Protein AF-A0A7L4RSR4-F1 (afdb_monomer_lite)

Secondary structure (DSSP, 8-state):
-----HHHHTS----PPEEEEEEEHHHHT-TTT---HHHHHHHHHHHSEEEEEEEE--TT--HHHHHHHHHTT-EEE-

pLDDT: mean 79.35, std 15.02, range [38.78, 94.31]

Structure (mmCIF, N/CA/C/O backbone):
data_AF-A0A7L4RSR4-F1
#
_entry.id   AF-A0A7L4RSR4-F1
#
loop_
_atom_site.group_PDB
_atom_site.id
_atom_site.type_symbol
_atom_site.label_atom_id
_atom_site.label_alt_id
_atom_site.label_comp_id
_atom_site.label_asym_id
_atom_site.label_entity_id
_atom_site.label_seq_id
_atom_site.pdbx_PDB_ins_code
_atom_site.Cartn_x
_atom_site.Cartn_y
_atom_site.Cartn_z
_atom_site.occupancy
_atom_site.B_iso_or_equiv
_atom_site.auth_seq_id
_atom_site.auth_comp_id
_atom_site.auth_asym_id
_atom_site.auth_atom_id
_atom_site.pdbx_PDB_model_num
ATOM 1 N N . MET A 1 1 ? -18.055 8.945 49.349 1.00 40.81 1 MET A N 1
ATOM 2 C CA . MET A 1 1 ? -18.775 9.181 48.078 1.00 40.81 1 MET A CA 1
ATOM 3 C C . MET A 1 1 ? -17.770 9.151 46.920 1.00 40.81 1 MET A C 1
ATOM 5 O O . MET A 1 1 ? -17.145 10.153 46.617 1.00 40.81 1 MET A O 1
ATOM 9 N N . LYS A 1 2 ? -17.513 7.977 46.339 1.00 48.78 2 LYS A N 1
ATOM 10 C CA . LYS A 1 2 ? -16.835 7.797 45.039 1.00 48.78 2 LYS A CA 1
ATOM 11 C C . LYS A 1 2 ? -17.647 6.704 44.342 1.00 48.78 2 LYS A C 1
ATOM 13 O O . LYS A 1 2 ? -18.092 5.779 45.005 1.00 48.78 2 LYS A O 1
ATOM 18 N N . MET A 1 3 ? -17.954 6.792 43.058 1.00 38.78 3 MET A N 1
ATOM 19 C CA . MET A 1 3 ? -16.959 6.693 42.003 1.00 38.78 3 MET A CA 1
ATOM 20 C C . MET A 1 3 ? -17.631 7.108 40.689 1.00 38.78 3 MET A C 1
ATOM 22 O O . MET A 1 3 ? -18.665 6.547 40.329 1.00 38.78 3 MET A O 1
ATOM 26 N N . PHE A 1 4 ? -17.063 8.086 39.980 1.00 57.72 4 PHE A N 1
ATOM 27 C CA . PHE A 1 4 ? -17.459 8.373 38.601 1.00 57.72 4 PHE A CA 1
ATOM 28 C C . PHE A 1 4 ? -17.337 7.079 37.790 1.00 57.72 4 PHE A C 1
ATOM 30 O O . PHE A 1 4 ? -16.261 6.489 37.682 1.00 57.72 4 PHE A O 1
ATOM 37 N N . SER A 1 5 ? -18.464 6.598 37.270 1.00 55.28 5 SER A N 1
ATOM 38 C CA . SER A 1 5 ? -18.526 5.340 36.541 1.00 55.28 5 SER A CA 1
ATOM 39 C C . SER A 1 5 ? -17.844 5.498 35.181 1.00 55.28 5 SER A C 1
ATOM 41 O O . SER A 1 5 ? -18.431 5.985 34.215 1.00 55.28 5 SER A O 1
ATOM 43 N N . ILE A 1 6 ? -16.604 5.012 35.088 1.00 58.06 6 ILE A N 1
ATOM 44 C CA . ILE A 1 6 ? -15.845 4.789 33.840 1.00 58.06 6 ILE A CA 1
ATOM 45 C C . ILE A 1 6 ? -16.686 4.033 32.786 1.00 58.06 6 ILE A C 1
ATOM 47 O O . ILE A 1 6 ? -16.456 4.146 31.580 1.00 58.06 6 ILE A O 1
ATOM 51 N N . LYS A 1 7 ? -17.710 3.292 33.227 1.00 52.78 7 LYS A N 1
ATOM 52 C CA . LYS A 1 7 ? -18.649 2.531 32.394 1.00 52.78 7 LYS A CA 1
ATOM 53 C C . LYS A 1 7 ? -19.438 3.412 31.411 1.00 52.78 7 LYS A C 1
ATOM 55 O O . LYS A 1 7 ? -19.827 2.915 30.356 1.00 52.78 7 LYS A O 1
ATOM 60 N N . THR A 1 8 ? -19.625 4.702 31.707 1.00 51.75 8 THR A N 1
ATOM 61 C CA . THR A 1 8 ? -20.380 5.634 30.848 1.00 51.75 8 THR A CA 1
ATOM 62 C C . THR A 1 8 ? -19.515 6.254 29.739 1.00 51.75 8 THR A C 1
ATOM 64 O O . THR A 1 8 ? -20.005 6.455 28.632 1.00 51.75 8 THR A O 1
ATOM 67 N N . LEU A 1 9 ? -18.209 6.455 29.966 1.00 55.50 9 LEU A N 1
ATOM 68 C CA . LEU A 1 9 ? -17.279 7.038 28.975 1.00 55.50 9 LEU A CA 1
ATOM 69 C C . LEU A 1 9 ? -16.880 6.062 27.855 1.00 55.50 9 LEU A C 1
ATOM 71 O O . LEU A 1 9 ? -16.486 6.473 26.767 1.00 55.50 9 LEU A O 1
ATOM 75 N N . ARG A 1 10 ? -17.002 4.753 28.093 1.00 52.28 10 ARG A N 1
ATOM 76 C CA . ARG A 1 10 ? -16.588 3.709 27.140 1.00 52.28 10 ARG A CA 1
ATOM 77 C C . ARG A 1 10 ? -17.610 3.386 26.047 1.00 52.28 10 ARG A C 1
ATOM 79 O O . ARG A 1 10 ? -17.275 2.658 25.116 1.00 52.28 10 ARG A O 1
ATOM 86 N N . LYS A 1 11 ? -18.855 3.865 26.144 1.00 49.91 11 LYS A N 1
ATOM 87 C CA . LYS A 1 11 ? -19.966 3.259 25.388 1.00 49.91 11 LYS A 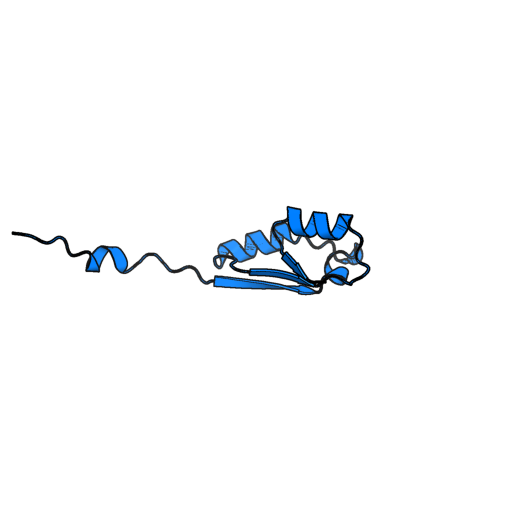CA 1
ATOM 88 C C . LYS A 1 11 ? -20.177 3.783 23.960 1.00 49.91 11 LYS A C 1
ATOM 90 O O . LYS A 1 11 ? -20.983 3.191 23.256 1.00 49.91 11 LYS A O 1
ATOM 95 N N . LYS A 1 12 ? -19.481 4.828 23.493 1.00 53.06 12 LYS A N 1
ATOM 96 C CA . LYS A 1 12 ? -19.721 5.393 22.144 1.00 53.06 12 LYS A CA 1
ATOM 97 C C . LYS A 1 12 ? -18.508 6.093 21.503 1.00 53.06 12 LYS A C 1
ATOM 99 O O . LYS A 1 12 ? -18.675 7.092 20.811 1.00 53.06 12 LYS A O 1
ATOM 104 N N . VAL A 1 13 ? -17.288 5.562 21.633 1.00 59.88 13 VAL A N 1
ATOM 105 C CA . VAL A 1 13 ? -16.307 5.839 20.563 1.00 59.88 13 VAL A CA 1
ATOM 106 C C . VAL A 1 13 ? -16.829 5.076 19.355 1.00 59.88 13 VAL A C 1
ATOM 108 O O . VAL A 1 13 ? -16.712 3.854 19.296 1.00 59.88 13 VAL A O 1
ATOM 111 N N . ASN A 1 14 ? -17.543 5.785 18.485 1.00 59.94 14 ASN A N 1
ATOM 112 C CA . ASN A 1 14 ? -18.191 5.257 17.295 1.00 59.94 14 ASN A CA 1
ATOM 113 C C . ASN A 1 14 ? -17.127 4.490 16.500 1.00 59.94 14 ASN A C 1
ATOM 115 O O . ASN A 1 14 ? -16.221 5.093 15.923 1.00 59.94 14 ASN A O 1
ATOM 119 N N . LYS A 1 15 ? -17.137 3.157 16.599 1.00 73.50 15 LYS A N 1
ATOM 120 C CA . LYS A 1 15 ? -16.046 2.314 16.112 1.00 73.50 15 LYS A CA 1
ATOM 121 C C . LYS A 1 15 ? -16.165 2.309 14.591 1.00 73.50 15 LYS A C 1
ATOM 123 O O . LYS A 1 15 ? -16.921 1.512 14.042 1.00 73.50 15 LYS A O 1
ATOM 128 N N . ARG A 1 16 ? -15.503 3.266 13.925 1.00 85.19 16 ARG A N 1
ATOM 129 C CA . ARG A 1 16 ? -15.486 3.341 12.459 1.00 85.19 16 ARG A CA 1
ATOM 130 C C . ARG A 1 16 ? -15.102 1.966 11.909 1.00 85.19 16 ARG A C 1
ATOM 132 O O . ARG A 1 16 ? -14.257 1.279 12.493 1.00 85.19 16 ARG A O 1
ATOM 139 N N . LYS A 1 17 ? -15.753 1.553 10.818 1.00 90.62 17 LYS A N 1
ATOM 140 C CA . LYS A 1 17 ? -15.471 0.270 10.160 1.00 90.62 17 LYS A CA 1
ATOM 141 C C . LYS A 1 17 ? -13.981 0.207 9.830 1.00 90.62 17 LYS A C 1
ATOM 143 O O . LYS A 1 17 ? -13.410 1.213 9.427 1.00 90.62 17 LYS A O 1
ATOM 148 N N . LYS A 1 18 ? -13.344 -0.945 10.024 1.00 93.38 18 LYS A N 1
ATOM 149 C CA . LYS A 1 18 ? -11.982 -1.162 9.528 1.00 93.38 18 LYS A CA 1
ATOM 150 C C . LYS A 1 18 ? -12.080 -1.662 8.096 1.00 93.38 18 LYS A C 1
ATOM 152 O O . LYS A 1 18 ? -12.824 -2.606 7.845 1.00 93.38 18 LYS A O 1
ATOM 157 N N . ILE A 1 19 ? -11.357 -1.023 7.191 1.00 94.31 19 ILE A N 1
ATOM 158 C CA . ILE A 1 19 ? -11.361 -1.342 5.766 1.00 94.31 19 ILE A CA 1
ATOM 159 C C . ILE A 1 19 ? -10.004 -1.941 5.410 1.00 94.31 19 ILE A C 1
ATOM 161 O O . ILE A 1 19 ? -8.964 -1.402 5.792 1.00 94.31 19 ILE A O 1
ATOM 165 N N . ALA A 1 20 ? -10.032 -3.064 4.700 1.00 93.12 20 ALA A N 1
ATOM 166 C CA . ALA A 1 20 ? -8.870 -3.627 4.035 1.00 93.12 20 ALA A CA 1
ATOM 167 C C . ALA A 1 20 ? -9.042 -3.412 2.529 1.00 93.12 20 ALA A C 1
ATOM 169 O O . ALA A 1 20 ? -10.087 -3.753 1.974 1.00 93.12 20 ALA A O 1
ATOM 170 N N . PHE A 1 21 ? -8.041 -2.809 1.899 1.00 90.69 21 PHE A N 1
ATOM 171 C CA . PHE A 1 21 ? -8.033 -2.463 0.486 1.00 90.69 21 PHE A CA 1
ATOM 172 C C . PHE A 1 21 ? -6.882 -3.191 -0.207 1.00 90.69 21 PHE A C 1
ATOM 174 O O . PHE A 1 21 ? -5.744 -3.156 0.261 1.00 90.69 21 PHE A O 1
ATOM 181 N N . PHE A 1 22 ? -7.200 -3.876 -1.301 1.00 89.81 22 PHE A N 1
ATOM 182 C CA . PHE A 1 22 ? -6.273 -4.715 -2.048 1.00 89.81 22 PHE A CA 1
ATOM 183 C C . PHE A 1 22 ? -6.379 -4.369 -3.526 1.00 89.81 22 PHE A C 1
ATOM 185 O O . PHE A 1 22 ? -7.482 -4.307 -4.069 1.00 89.81 22 PHE A O 1
ATOM 192 N N . VAL A 1 23 ? -5.232 -4.146 -4.154 1.00 86.44 23 VAL A N 1
ATOM 193 C CA . VAL A 1 23 ? -5.115 -3.699 -5.541 1.00 86.44 23 VAL A CA 1
ATOM 194 C C . VAL A 1 23 ? -4.239 -4.672 -6.317 1.00 86.44 23 VAL A C 1
ATOM 196 O O . VAL A 1 23 ? -3.099 -4.911 -5.929 1.00 86.44 23 VAL A O 1
ATOM 199 N N . ASP A 1 24 ? -4.747 -5.187 -7.431 1.00 81.88 24 ASP A N 1
ATOM 200 C CA . ASP A 1 24 ? -3.965 -5.968 -8.392 1.00 81.88 24 ASP A CA 1
ATOM 201 C C . ASP A 1 24 ? -3.060 -5.024 -9.213 1.00 81.88 24 ASP A C 1
ATOM 203 O O . ASP A 1 24 ? -3.530 -4.176 -9.977 1.00 81.88 24 ASP A O 1
ATOM 207 N N . GLY A 1 25 ? -1.755 -5.085 -8.956 1.00 72.94 25 GLY A N 1
ATOM 208 C CA . GLY A 1 25 ? -0.823 -3.962 -9.055 1.00 72.94 25 GLY A CA 1
ATOM 209 C C . GLY A 1 25 ? -0.550 -3.402 -10.446 1.00 72.94 25 GLY A C 1
ATOM 210 O O . GLY A 1 25 ? -0.881 -2.236 -10.662 1.00 72.94 25 GLY A O 1
ATOM 211 N N . PRO A 1 26 ? 0.055 -4.131 -11.408 1.00 62.53 26 PRO A N 1
ATOM 212 C CA . PRO A 1 26 ? 0.489 -3.508 -12.662 1.00 62.53 26 PRO A CA 1
ATOM 213 C C . PRO A 1 26 ? -0.686 -2.993 -13.503 1.00 62.53 26 PRO A C 1
ATOM 215 O O . PRO A 1 26 ? -0.529 -2.042 -14.268 1.00 62.53 26 PRO A O 1
ATOM 218 N N . ASN A 1 27 ? -1.873 -3.586 -13.346 1.00 65.31 27 ASN A N 1
ATOM 219 C CA . ASN A 1 27 ? -3.054 -3.190 -14.102 1.00 65.31 27 ASN A CA 1
ATOM 220 C C . ASN A 1 27 ? -3.617 -1.833 -13.659 1.00 65.31 27 ASN A C 1
ATOM 222 O O . ASN A 1 27 ? -4.152 -1.123 -14.503 1.00 65.31 27 ASN A O 1
ATOM 226 N N . MET A 1 28 ? -3.438 -1.416 -12.400 1.00 67.00 28 MET A N 1
ATOM 227 C CA . MET A 1 28 ? -3.961 -0.125 -11.921 1.00 67.00 28 MET A CA 1
ATOM 228 C C . MET A 1 28 ? -3.176 1.103 -12.395 1.00 67.00 28 MET A C 1
ATOM 230 O O . MET A 1 28 ? -3.677 2.217 -12.290 1.00 67.00 28 MET A O 1
ATOM 234 N N . LEU A 1 29 ? -1.973 0.916 -12.939 1.00 62.03 29 LEU A N 1
ATOM 235 C CA . LEU A 1 29 ? -1.097 2.013 -13.377 1.00 62.03 29 LEU A CA 1
ATOM 236 C C . LEU A 1 29 ? -1.026 2.138 -14.897 1.00 62.03 29 LEU A C 1
ATOM 238 O O . LEU A 1 29 ? -0.292 2.979 -15.424 1.00 62.03 29 LEU A O 1
ATOM 242 N N . ARG A 1 30 ? -1.758 1.286 -15.626 1.00 69.56 30 ARG A N 1
ATOM 243 C CA . ARG A 1 30 ? -1.852 1.423 -17.076 1.00 69.56 30 ARG A CA 1
ATOM 244 C C . ARG A 1 30 ? -2.513 2.762 -17.371 1.00 69.56 30 ARG A C 1
ATOM 246 O O . ARG A 1 30 ? -3.585 3.069 -16.852 1.00 69.56 30 ARG A O 1
ATOM 253 N N . LYS A 1 31 ? -1.866 3.545 -18.236 1.00 65.88 31 LYS A N 1
ATOM 254 C CA . LYS A 1 31 ? -2.333 4.882 -18.632 1.00 65.88 31 LYS A CA 1
ATOM 255 C C . LYS A 1 31 ? -3.762 4.870 -19.184 1.00 65.88 31 LYS A C 1
ATOM 257 O O . LYS A 1 31 ? -4.441 5.880 -19.094 1.00 65.88 31 LYS A O 1
ATOM 262 N N . GLU A 1 32 ? -4.214 3.738 -19.723 1.00 69.75 32 GLU A N 1
ATOM 263 C CA . GLU A 1 32 ? -5.578 3.540 -20.228 1.00 69.75 32 GLU A CA 1
ATOM 264 C C . GLU A 1 32 ? -6.671 3.603 -19.146 1.00 69.75 32 GLU A C 1
ATOM 266 O O . GLU A 1 32 ? -7.827 3.839 -19.486 1.00 69.75 32 GLU A O 1
ATOM 271 N N . PHE A 1 33 ? -6.326 3.429 -17.864 1.00 68.06 33 PHE A N 1
ATOM 272 C CA . PHE A 1 33 ? -7.298 3.443 -16.767 1.00 68.06 33 PHE A CA 1
ATOM 273 C C . PHE A 1 33 ? -7.284 4.728 -15.924 1.00 68.06 33 PHE A C 1
ATOM 275 O O . PHE A 1 33 ? -8.225 4.923 -15.161 1.00 68.06 33 PHE A O 1
ATOM 282 N N . ASP A 1 34 ? -6.255 5.582 -16.055 1.00 72.12 34 ASP A N 1
ATOM 283 C CA . ASP A 1 34 ? -6.100 6.872 -15.343 1.00 72.12 34 ASP A CA 1
ATOM 284 C C . ASP A 1 34 ? -6.533 6.822 -13.860 1.00 72.12 34 ASP A C 1
ATOM 286 O O . ASP A 1 34 ? -7.285 7.666 -13.365 1.00 72.12 34 ASP A O 1
ATOM 290 N N . VAL A 1 35 ? -6.135 5.762 -13.140 1.00 78.38 35 VAL A N 1
ATOM 291 C CA . VAL A 1 35 ? -6.663 5.531 -11.793 1.00 78.38 35 VAL A CA 1
ATOM 292 C C . VAL A 1 35 ? -5.873 6.291 -10.737 1.00 78.38 35 VAL A C 1
ATOM 294 O O . VAL A 1 35 ? -4.710 6.001 -10.465 1.00 78.38 35 VAL A O 1
ATOM 297 N N . ASP A 1 36 ? -6.559 7.200 -10.049 1.00 81.50 36 ASP A N 1
ATOM 298 C CA . ASP A 1 36 ? -6.038 7.877 -8.865 1.00 81.50 36 ASP A CA 1
ATOM 299 C C . ASP A 1 36 ? -6.315 7.060 -7.588 1.00 81.50 36 ASP A C 1
ATOM 301 O O . ASP A 1 36 ? -7.378 7.144 -6.961 1.00 81.50 36 ASP A O 1
ATOM 305 N N . LEU A 1 37 ? -5.321 6.272 -7.175 1.00 81.31 37 LEU A N 1
ATOM 306 C CA . LEU A 1 37 ? -5.356 5.492 -5.934 1.00 81.31 37 LEU A CA 1
ATOM 307 C C . LEU A 1 37 ? -5.505 6.366 -4.680 1.00 81.31 37 LEU A C 1
ATOM 309 O O . LEU A 1 37 ? -6.114 5.936 -3.695 1.00 81.31 37 LEU A O 1
ATOM 313 N N . SER A 1 38 ? -4.997 7.600 -4.715 1.00 82.19 38 SER A N 1
ATOM 314 C CA . SER A 1 38 ? -5.123 8.549 -3.605 1.00 82.19 38 SER A CA 1
ATOM 315 C C . SER A 1 38 ? -6.577 8.981 -3.444 1.00 82.19 38 SER A C 1
ATOM 317 O O . SER A 1 38 ? -7.099 9.024 -2.325 1.00 82.19 38 SER A O 1
ATOM 319 N N . ARG A 1 39 ? -7.272 9.229 -4.562 1.00 88.00 39 ARG A N 1
ATOM 320 C CA . ARG A 1 39 ? -8.710 9.521 -4.560 1.00 88.00 39 ARG A CA 1
ATOM 321 C C . ARG A 1 39 ? -9.523 8.352 -4.015 1.00 88.00 39 ARG A C 1
ATOM 323 O O . ARG A 1 39 ? -10.398 8.587 -3.182 1.00 88.00 39 ARG A O 1
ATOM 330 N N . ILE A 1 40 ? -9.223 7.120 -4.430 1.00 87.75 40 ILE A N 1
ATOM 331 C CA . ILE A 1 40 ? -9.911 5.920 -3.926 1.00 87.75 40 ILE A CA 1
ATOM 332 C C . ILE A 1 40 ? -9.721 5.795 -2.412 1.00 87.75 40 ILE A C 1
ATOM 334 O O . ILE A 1 40 ? -10.695 5.634 -1.677 1.00 87.75 40 ILE A O 1
ATOM 338 N N . LYS A 1 41 ? -8.483 5.931 -1.924 1.00 86.06 41 LYS A N 1
ATOM 339 C CA . LYS A 1 41 ? -8.176 5.879 -0.488 1.00 86.06 41 LYS A CA 1
ATOM 340 C C . LYS A 1 41 ? -8.957 6.935 0.298 1.00 86.06 41 LYS A C 1
ATOM 342 O O . LYS A 1 41 ? -9.588 6.589 1.294 1.00 86.06 41 LYS A O 1
ATOM 347 N N . ARG A 1 42 ? -9.006 8.180 -0.191 1.00 89.81 42 ARG A N 1
ATOM 348 C CA . ARG A 1 42 ? -9.790 9.261 0.433 1.00 89.81 42 ARG A CA 1
ATOM 349 C C . ARG A 1 42 ? -11.282 8.931 0.503 1.00 89.81 42 ARG A C 1
ATOM 351 O O . ARG A 1 42 ? -11.907 9.173 1.527 1.00 89.81 42 ARG A O 1
ATOM 358 N N . GLN A 1 43 ? -11.851 8.350 -0.554 1.00 92.44 43 GLN A N 1
ATOM 359 C CA . GLN A 1 43 ? -13.254 7.917 -0.545 1.00 92.44 43 GLN A CA 1
ATOM 360 C C . GLN A 1 43 ? -13.494 6.778 0.457 1.00 92.44 43 GLN A C 1
ATOM 362 O O . GLN A 1 43 ? -14.502 6.768 1.157 1.00 92.44 43 GLN A O 1
ATOM 367 N N . LEU A 1 44 ? -12.559 5.834 0.592 1.00 91.38 44 LEU A N 1
ATOM 368 C CA . LEU A 1 44 ? -12.663 4.766 1.593 1.00 91.38 44 LEU A CA 1
ATOM 369 C C . LEU A 1 44 ? -12.614 5.307 3.030 1.00 91.38 44 LEU A C 1
ATOM 371 O O . LEU A 1 44 ? -13.326 4.796 3.896 1.00 91.38 44 LEU A O 1
ATOM 375 N N . GLU A 1 45 ? -11.830 6.356 3.284 1.00 90.50 45 GLU A N 1
ATOM 376 C CA . GLU A 1 45 ? -11.722 7.004 4.600 1.00 90.50 45 GLU A CA 1
ATOM 377 C C . GLU A 1 45 ? -13.038 7.652 5.080 1.00 90.50 45 GLU A C 1
ATOM 379 O O . GLU A 1 45 ? -13.285 7.759 6.290 1.00 90.50 45 GLU A O 1
ATOM 384 N N . GLU A 1 46 ? -13.934 8.014 4.154 1.00 92.94 46 GLU A N 1
ATOM 385 C CA . GLU A 1 46 ? -15.298 8.467 4.466 1.00 92.94 46 GLU A CA 1
ATOM 386 C C . GLU A 1 46 ? -16.171 7.323 5.019 1.00 92.94 46 GLU A C 1
ATOM 388 O O . GLU A 1 46 ? -17.067 7.548 5.836 1.00 92.94 46 GLU A O 1
ATOM 393 N N . HIS A 1 47 ? -15.880 6.075 4.640 1.00 90.50 47 HIS A N 1
ATOM 394 C CA . HIS A 1 47 ? -16.642 4.885 5.034 1.00 90.50 47 HIS A CA 1
ATOM 395 C C . HIS A 1 47 ? -16.069 4.147 6.253 1.00 90.50 47 HIS A C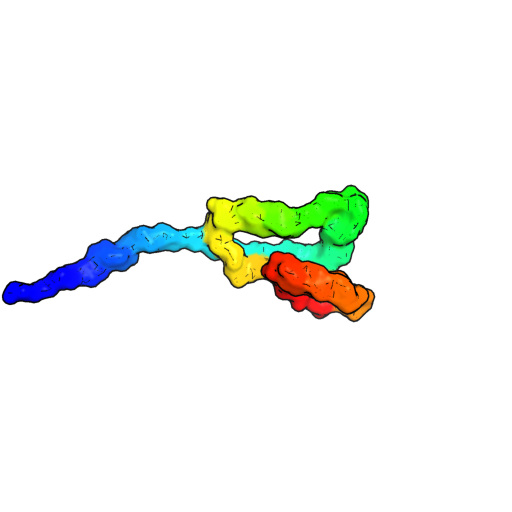 1
ATOM 397 O O . HIS A 1 47 ? -16.765 3.337 6.883 1.00 90.50 47 HIS A O 1
ATOM 403 N N . GLY A 1 48 ? -14.810 4.401 6.607 1.00 92.75 48 GLY A N 1
ATOM 404 C CA . GLY A 1 48 ? -14.125 3.701 7.686 1.00 92.75 48 GLY A CA 1
ATOM 405 C C . GLY A 1 48 ? -12.646 4.052 7.785 1.00 92.75 48 GLY A C 1
ATOM 406 O O . GLY A 1 48 ? -12.123 4.843 7.020 1.00 92.75 48 GLY A O 1
ATOM 407 N N . ASN A 1 49 ? -11.948 3.446 8.737 1.00 92.06 49 ASN A N 1
ATOM 408 C CA . ASN A 1 49 ? -10.500 3.570 8.837 1.00 92.06 49 ASN A CA 1
ATOM 409 C C . ASN A 1 49 ? -9.857 2.516 7.934 1.00 92.06 49 ASN A C 1
ATOM 411 O O . ASN A 1 49 ? -10.037 1.316 8.174 1.00 92.06 49 ASN A O 1
ATOM 415 N N . VAL A 1 50 ? -9.090 2.947 6.932 1.00 91.69 50 VAL A N 1
ATOM 416 C CA . VAL A 1 50 ? -8.263 2.047 6.120 1.00 91.69 50 VAL A CA 1
ATOM 417 C C . VAL A 1 50 ? -7.154 1.490 7.013 1.00 91.69 50 VAL A C 1
ATOM 419 O O . VAL A 1 50 ? -6.237 2.201 7.409 1.00 91.69 50 VAL A O 1
ATOM 422 N N . ALA A 1 51 ? -7.292 0.225 7.402 1.00 92.06 51 ALA A N 1
ATOM 423 C CA . ALA A 1 51 ? -6.364 -0.457 8.300 1.00 92.06 51 ALA A CA 1
ATOM 424 C C . ALA A 1 51 ? -5.269 -1.207 7.533 1.00 92.06 51 ALA A C 1
ATOM 426 O O . ALA A 1 51 ? -4.187 -1.417 8.070 1.00 92.06 51 ALA A O 1
ATOM 427 N N . VAL A 1 52 ? -5.570 -1.629 6.302 1.00 91.69 52 VAL A N 1
ATOM 428 C CA . VAL A 1 52 ? -4.655 -2.333 5.399 1.00 91.69 52 VAL A CA 1
ATOM 429 C C . VAL A 1 52 ? -4.878 -1.796 3.992 1.00 91.69 52 VAL A C 1
ATOM 431 O O . VAL A 1 52 ? -6.027 -1.676 3.565 1.00 91.69 52 VAL A O 1
ATOM 434 N N . ALA A 1 53 ? -3.796 -1.489 3.282 1.00 91.69 53 ALA A N 1
ATOM 435 C CA . ALA A 1 53 ? -3.834 -1.026 1.902 1.00 91.69 53 ALA A CA 1
ATOM 436 C C . ALA A 1 53 ? -2.648 -1.642 1.146 1.00 91.69 53 ALA A C 1
ATOM 438 O O . ALA A 1 53 ? -1.526 -1.159 1.278 1.00 91.69 53 ALA A O 1
ATOM 439 N N . LYS A 1 54 ? -2.881 -2.741 0.422 1.00 92.31 54 LYS A N 1
ATOM 440 C CA . LYS A 1 54 ? -1.832 -3.534 -0.240 1.00 92.31 54 LYS A CA 1
ATOM 441 C C . LYS A 1 54 ? -1.959 -3.480 -1.758 1.00 92.31 54 LYS A C 1
ATOM 443 O O . LYS A 1 54 ? -3.073 -3.540 -2.281 1.00 92.31 54 LYS A O 1
ATOM 448 N N . ILE A 1 55 ? -0.823 -3.417 -2.446 1.00 90.44 55 ILE A N 1
ATOM 449 C CA . ILE A 1 55 ? -0.732 -3.422 -3.912 1.00 90.44 55 ILE A CA 1
ATOM 450 C C . ILE A 1 55 ? 0.135 -4.598 -4.353 1.00 90.44 55 ILE A C 1
ATOM 452 O O . ILE A 1 55 ? 1.297 -4.670 -3.970 1.00 90.44 55 ILE A O 1
ATOM 456 N N . PHE A 1 56 ? -0.419 -5.497 -5.163 1.00 90.38 56 PHE A N 1
ATOM 457 C CA . PHE A 1 56 ? 0.254 -6.703 -5.653 1.00 90.38 56 PHE A CA 1
ATOM 458 C C . PHE A 1 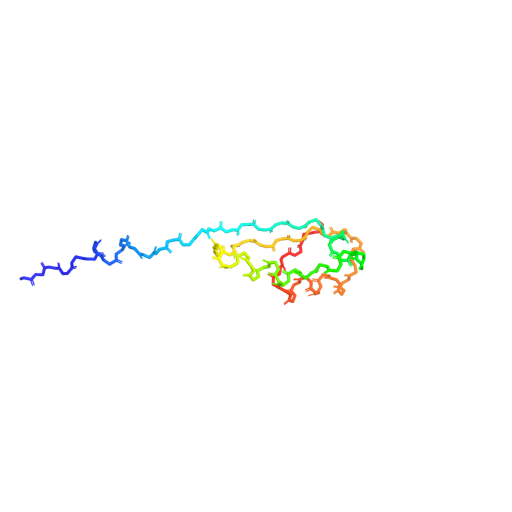56 ? 1.003 -6.422 -6.951 1.00 90.38 56 PHE A C 1
ATOM 460 O O . PHE A 1 56 ? 0.431 -6.445 -8.034 1.00 90.38 56 PHE A O 1
ATOM 467 N N . LEU A 1 57 ? 2.283 -6.112 -6.849 1.00 87.75 57 LEU A N 1
ATOM 468 C CA . LEU A 1 57 ? 3.149 -5.827 -7.980 1.00 87.75 57 LEU A CA 1
ATOM 469 C C . LEU A 1 57 ? 3.733 -7.116 -8.565 1.00 87.75 57 LEU A C 1
ATOM 471 O O . LEU A 1 57 ? 3.727 -8.171 -7.950 1.00 87.75 57 LEU A O 1
ATOM 475 N N . ASN A 1 58 ? 4.233 -7.019 -9.792 1.00 86.06 58 ASN A N 1
ATOM 476 C CA . ASN A 1 58 ? 5.026 -8.087 -10.385 1.00 86.06 58 ASN A CA 1
ATOM 477 C C . ASN A 1 58 ? 6.452 -8.065 -9.795 1.00 86.06 58 ASN A C 1
ATOM 479 O O . ASN A 1 58 ? 6.975 -6.984 -9.539 1.00 86.06 58 ASN A O 1
ATOM 483 N N . GLN A 1 59 ? 7.122 -9.216 -9.681 1.0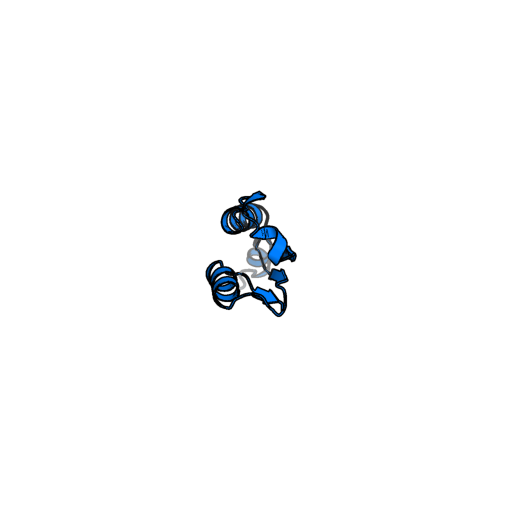0 87.00 59 GLN A N 1
ATOM 484 C CA . GLN A 1 59 ? 8.532 -9.309 -9.253 1.00 87.00 59 GLN A CA 1
ATOM 485 C C . GLN A 1 59 ? 9.529 -8.497 -10.092 1.00 87.00 59 GLN A C 1
ATOM 487 O O . GLN A 1 59 ? 10.616 -8.171 -9.628 1.00 87.00 59 GLN A O 1
ATOM 492 N N . PHE A 1 60 ? 9.159 -8.164 -11.328 1.00 88.00 60 PHE A N 1
ATOM 493 C CA . PHE A 1 60 ? 9.925 -7.317 -12.237 1.00 88.00 60 PHE A CA 1
ATOM 494 C C . PHE A 1 60 ? 9.447 -5.855 -12.227 1.00 88.00 60 PHE A C 1
ATOM 496 O O . PHE A 1 60 ? 9.780 -5.092 -13.136 1.00 88.00 60 PHE A O 1
ATOM 503 N N . ALA A 1 61 ? 8.612 -5.457 -11.259 1.00 86.25 61 ALA A N 1
ATOM 504 C CA . ALA A 1 61 ? 8.170 -4.076 -11.129 1.00 86.25 61 ALA A CA 1
ATOM 505 C C . ALA A 1 61 ? 9.385 -3.161 -10.911 1.00 86.25 61 ALA A C 1
ATOM 507 O O . ALA A 1 61 ? 10.233 -3.461 -10.073 1.00 86.25 61 ALA A O 1
ATOM 508 N N . PRO A 1 62 ? 9.484 -2.043 -11.648 1.00 89.00 62 PRO A N 1
ATOM 509 C CA . PRO A 1 62 ? 10.610 -1.136 -11.501 1.00 89.00 62 PRO A CA 1
ATOM 510 C C . PRO A 1 62 ? 10.597 -0.484 -10.115 1.00 89.00 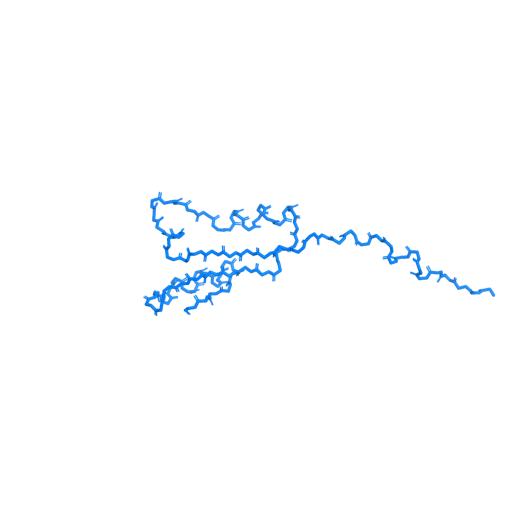62 PRO A C 1
ATOM 512 O O . PRO A 1 62 ? 9.532 -0.124 -9.613 1.00 89.00 62 PRO A O 1
ATOM 515 N N . ASP A 1 63 ? 11.776 -0.233 -9.545 1.00 90.88 63 ASP A N 1
ATOM 516 C CA . ASP A 1 63 ? 11.921 0.339 -8.196 1.00 90.88 63 ASP A CA 1
ATOM 517 C C . ASP A 1 63 ? 11.131 1.641 -8.016 1.00 90.88 63 ASP A C 1
ATOM 519 O O . ASP A 1 63 ? 10.428 1.823 -7.026 1.00 90.88 63 ASP A O 1
ATOM 523 N N . LYS A 1 64 ? 11.131 2.508 -9.038 1.00 87.00 64 LYS A N 1
ATOM 524 C CA . LYS A 1 64 ? 10.353 3.760 -9.037 1.00 87.00 64 LYS A CA 1
ATOM 525 C C . LYS A 1 64 ? 8.856 3.543 -8.844 1.00 87.00 64 LYS A C 1
ATOM 527 O O . LYS A 1 64 ? 8.172 4.410 -8.303 1.00 87.00 64 LYS A O 1
ATOM 532 N N . LEU A 1 65 ? 8.329 2.416 -9.318 1.00 85.06 65 LEU A N 1
ATOM 533 C CA . LEU A 1 65 ? 6.932 2.087 -9.107 1.00 85.06 65 LEU A CA 1
ATOM 534 C C . LEU A 1 65 ? 6.683 1.652 -7.660 1.00 85.06 65 LEU A C 1
ATOM 536 O O . LEU A 1 65 ? 5.717 2.101 -7.047 1.00 85.06 65 LEU A O 1
ATOM 540 N N . ILE A 1 66 ? 7.564 0.819 -7.109 1.00 88.81 66 ILE A N 1
ATOM 541 C CA . ILE A 1 66 ? 7.509 0.403 -5.703 1.00 88.81 66 ILE A CA 1
ATOM 542 C C . ILE A 1 66 ? 7.570 1.640 -4.790 1.00 88.81 66 ILE A C 1
ATOM 544 O O . ILE A 1 66 ? 6.738 1.790 -3.894 1.00 88.81 66 ILE A O 1
ATOM 548 N N . GLU A 1 67 ? 8.481 2.576 -5.064 1.00 90.25 67 GLU A N 1
ATOM 549 C CA . GLU A 1 67 ? 8.593 3.854 -4.348 1.00 90.25 67 GLU A CA 1
ATOM 550 C C . GLU A 1 67 ? 7.309 4.687 -4.433 1.00 90.25 67 GLU A C 1
ATOM 552 O O . GLU A 1 67 ? 6.843 5.213 -3.421 1.00 90.25 67 GLU A O 1
ATOM 557 N N . ALA A 1 68 ? 6.703 4.798 -5.619 1.00 85.88 68 ALA A N 1
ATOM 558 C CA . ALA A 1 68 ? 5.454 5.536 -5.796 1.00 85.88 68 ALA A CA 1
ATOM 559 C C . ALA A 1 68 ? 4.310 4.940 -4.956 1.00 85.88 68 ALA A C 1
ATOM 561 O O . ALA A 1 68 ? 3.583 5.682 -4.293 1.00 85.88 68 ALA A O 1
ATOM 562 N N . VAL A 1 69 ? 4.191 3.608 -4.931 1.00 86.94 69 VAL A N 1
ATOM 563 C CA . VAL A 1 69 ? 3.220 2.874 -4.102 1.00 86.94 69 VAL A CA 1
ATOM 564 C C . VAL A 1 69 ? 3.420 3.184 -2.614 1.00 86.94 69 VAL A C 1
ATOM 566 O O . VAL A 1 69 ? 2.458 3.530 -1.922 1.00 86.94 69 VAL A O 1
ATOM 569 N N . ILE A 1 70 ? 4.665 3.138 -2.132 1.00 89.69 70 ILE A N 1
ATOM 570 C CA . ILE A 1 70 ? 5.009 3.443 -0.734 1.00 89.69 70 ILE A CA 1
ATOM 571 C C . ILE A 1 70 ? 4.683 4.901 -0.389 1.00 89.69 70 ILE A C 1
ATOM 573 O O . ILE A 1 70 ? 4.056 5.163 0.638 1.00 89.69 70 ILE A O 1
ATOM 577 N N . ASN A 1 71 ? 5.046 5.851 -1.255 1.00 88.31 71 ASN A N 1
ATOM 578 C CA . ASN A 1 71 ? 4.817 7.284 -1.036 1.00 88.31 71 ASN A CA 1
ATOM 579 C C . ASN A 1 71 ? 3.329 7.647 -0.959 1.00 88.31 71 ASN A C 1
ATOM 581 O O . ASN A 1 71 ? 2.947 8.575 -0.248 1.00 88.31 71 ASN A O 1
ATOM 585 N N . MET A 1 72 ? 2.469 6.892 -1.641 1.00 82.56 72 MET A N 1
ATOM 586 C CA . MET A 1 72 ? 1.012 7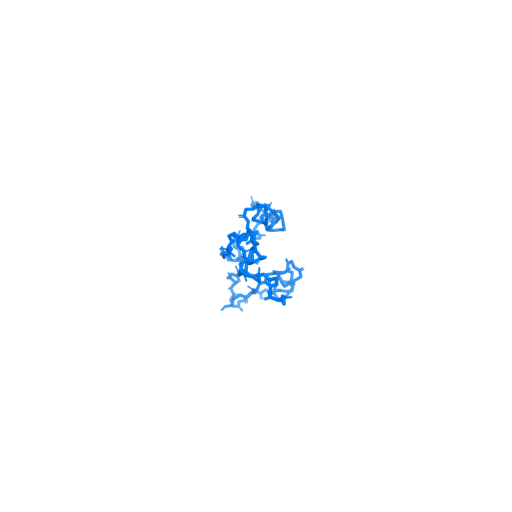.028 -1.535 1.00 82.56 72 MET A CA 1
ATOM 587 C C . MET A 1 72 ? 0.429 6.368 -0.261 1.00 82.56 72 MET A C 1
ATOM 589 O O . MET A 1 72 ? -0.772 6.456 0.029 1.00 82.56 72 MET A O 1
ATOM 593 N N . GLY A 1 73 ? 1.277 5.733 0.551 1.00 87.25 73 GLY A N 1
ATOM 594 C CA . GLY A 1 73 ? 0.911 5.082 1.804 1.00 87.25 73 GLY A CA 1
ATOM 595 C C . GLY A 1 73 ? 0.231 3.735 1.593 1.00 87.25 73 GLY A C 1
ATOM 596 O O . GLY A 1 73 ? -0.736 3.435 2.303 1.00 87.25 73 GLY A O 1
ATOM 597 N N . PHE A 1 74 ? 0.701 2.977 0.602 1.00 89.31 74 PHE A N 1
ATOM 598 C CA . PHE A 1 74 ? 0.338 1.586 0.365 1.00 89.31 74 PHE A CA 1
ATOM 599 C C . PHE A 1 74 ? 1.528 0.658 0.637 1.00 89.31 74 PHE A C 1
ATOM 601 O O . PHE A 1 74 ? 2.687 1.042 0.505 1.00 89.31 74 PHE A O 1
ATOM 608 N N . GLU A 1 75 ? 1.227 -0.586 0.990 1.00 92.56 75 GLU A N 1
ATOM 609 C CA . GLU A 1 75 ? 2.200 -1.658 1.179 1.00 92.56 75 GLU A CA 1
ATOM 610 C C . GLU A 1 75 ? 2.351 -2.455 -0.133 1.00 92.56 75 GLU A C 1
ATOM 612 O O . GLU A 1 75 ? 1.380 -3.083 -0.572 1.00 92.56 75 GLU A O 1
ATOM 617 N N . PRO A 1 76 ? 3.526 -2.444 -0.787 1.00 91.62 76 PRO A N 1
ATOM 618 C CA . PRO A 1 76 ? 3.770 -3.280 -1.954 1.00 91.62 76 PRO A CA 1
ATOM 619 C C . PRO A 1 76 ? 3.933 -4.748 -1.539 1.00 91.62 76 PRO A C 1
ATOM 621 O O . PRO A 1 76 ? 4.649 -5.067 -0.592 1.00 91.62 76 PRO A O 1
ATOM 624 N N . ILE A 1 77 ? 3.285 -5.638 -2.282 1.00 93.19 77 ILE A N 1
ATOM 625 C CA . ILE A 1 77 ? 3.450 -7.090 -2.223 1.00 93.19 77 ILE A CA 1
ATOM 626 C C . ILE A 1 77 ? 4.034 -7.510 -3.569 1.00 93.19 77 ILE A C 1
ATOM 628 O O . ILE A 1 77 ? 3.498 -7.104 -4.596 1.00 93.19 77 ILE A O 1
ATOM 632 N N . ILE A 1 78 ? 5.134 -8.259 -3.558 1.00 89.12 78 ILE A N 1
ATOM 633 C CA . ILE A 1 78 ? 5.904 -8.651 -4.749 1.00 89.12 78 ILE A CA 1
ATOM 634 C C . ILE A 1 78 ? 5.637 -10.117 -5.086 1.00 89.12 78 ILE A C 1
ATOM 636 O O . ILE A 1 78 ? 5.579 -10.917 -4.123 1.00 89.12 78 ILE A O 1
#

Foldseek 3Di:
DDDDPPVVVPPDPPQQDEDAAEEAAPVQPPPVNVDDPLVVQVVVVVRGHDPAAEYEDDPPDDPVSCVVCVVSPHHYDD

Sequence (78 aa):
MKMFSIKTLRKKVNKRKKIAFFVDGPNMLRKEFDVDLSRIKRQLEEHGNVAVAKIFLNQFAPDKLIEAVINMGFEPII

Radius of gyration: 18.91 Å; chains: 1; bounding box: 32×19×68 Å